Protein AF-A0AAD7RJ47-F1 (afdb_monomer)

Structure (mmCIF, N/CA/C/O backbone):
data_AF-A0AAD7RJ47-F1
#
_entry.id   AF-A0AAD7RJ47-F1
#
loop_
_atom_site.group_PDB
_atom_site.id
_atom_site.type_symbol
_atom_site.label_atom_id
_atom_site.label_alt_id
_atom_site.label_comp_id
_atom_site.label_asym_id
_atom_site.label_entity_id
_atom_site.label_seq_id
_atom_site.pdbx_PDB_ins_code
_atom_site.Cartn_x
_atom_site.Cartn_y
_atom_site.Cartn_z
_atom_site.occupancy
_atom_site.B_iso_or_equiv
_atom_site.auth_seq_id
_atom_site.auth_comp_id
_atom_site.auth_asym_id
_atom_site.auth_atom_id
_atom_site.pdbx_PDB_model_num
ATOM 1 N N . MET A 1 1 ? 15.857 -4.122 18.601 1.00 45.91 1 MET A N 1
ATOM 2 C CA . MET A 1 1 ? 14.422 -4.036 18.957 1.00 45.91 1 MET A CA 1
ATOM 3 C C . MET A 1 1 ? 14.203 -2.727 19.699 1.00 45.91 1 MET A C 1
ATOM 5 O O . MET A 1 1 ? 14.932 -2.479 20.648 1.00 45.91 1 MET A O 1
ATOM 9 N N . GLY A 1 2 ? 13.297 -1.868 19.223 1.00 63.28 2 GLY A N 1
ATOM 10 C CA . GLY A 1 2 ? 13.015 -0.571 19.852 1.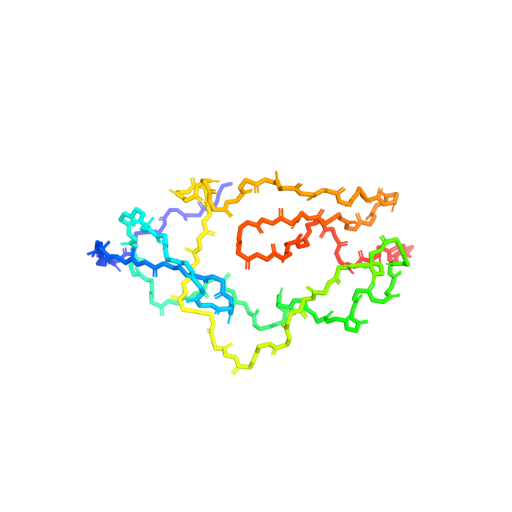00 63.28 2 GLY A CA 1
ATOM 11 C C . GLY A 1 2 ? 12.234 -0.700 21.170 1.00 63.28 2 GLY A C 1
ATOM 12 O O . GLY A 1 2 ? 11.726 -1.784 21.475 1.00 63.28 2 GLY A O 1
ATOM 13 N N . PRO A 1 3 ? 12.138 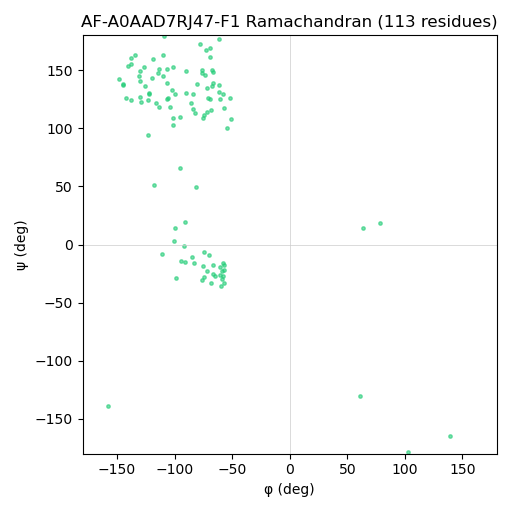0.379 21.966 1.00 68.12 3 PRO A N 1
ATOM 14 C CA . PRO A 1 3 ? 11.411 0.364 23.231 1.00 68.12 3 PRO A CA 1
ATOM 15 C C . PRO A 1 3 ? 9.925 0.045 23.016 1.00 68.12 3 PRO A C 1
ATOM 17 O O . PRO A 1 3 ? 9.284 0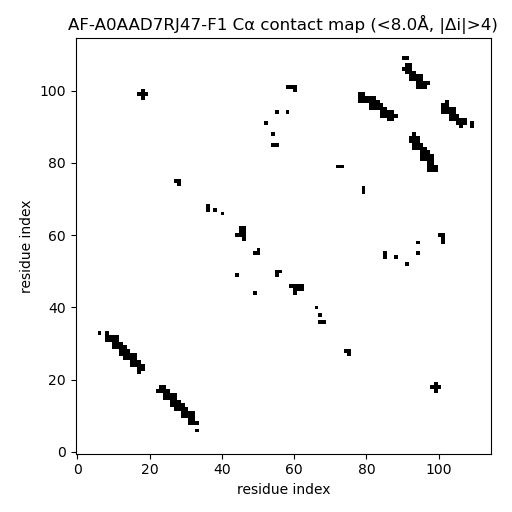.566 22.104 1.00 68.12 3 PRO A O 1
ATOM 20 N N . LYS A 1 4 ? 9.365 -0.808 23.882 1.00 75.75 4 LYS A N 1
ATOM 21 C CA . LYS A 1 4 ? 7.925 -1.086 23.915 1.00 75.75 4 LYS A CA 1
ATOM 22 C C . LYS A 1 4 ? 7.214 0.107 24.546 1.00 75.75 4 LYS A C 1
ATOM 24 O O . LYS A 1 4 ? 7.360 0.349 25.741 1.00 75.75 4 LYS A O 1
ATOM 29 N N . VAL A 1 5 ? 6.442 0.834 23.747 1.00 79.31 5 VAL A N 1
ATOM 30 C CA . VAL A 1 5 ? 5.619 1.954 24.214 1.00 79.31 5 VAL A CA 1
ATOM 31 C C . VAL A 1 5 ? 4.158 1.522 24.202 1.00 79.31 5 VAL A C 1
ATOM 33 O O . VAL A 1 5 ? 3.655 1.063 23.179 1.00 79.31 5 VAL A O 1
ATOM 36 N N . SER A 1 6 ? 3.476 1.657 25.340 1.00 82.75 6 SER A N 1
ATOM 37 C C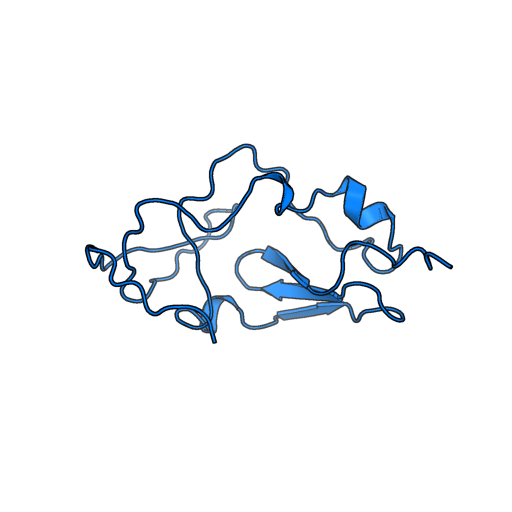A . SER A 1 6 ? 2.024 1.474 25.414 1.00 82.75 6 SER A CA 1
ATOM 38 C C . SER A 1 6 ? 1.334 2.770 25.007 1.00 82.75 6 SER A C 1
ATOM 40 O O . SER A 1 6 ? 1.668 3.839 25.521 1.00 82.75 6 SER A O 1
ATOM 42 N N . VAL A 1 7 ? 0.381 2.683 24.082 1.00 83.69 7 VAL A N 1
ATOM 43 C CA . VAL A 1 7 ? -0.365 3.842 23.588 1.00 83.69 7 VAL A CA 1
ATOM 44 C C . VAL A 1 7 ? -1.858 3.600 23.802 1.00 83.69 7 VAL A C 1
ATOM 46 O O . VAL A 1 7 ? -2.373 2.590 23.321 1.00 83.69 7 VAL A O 1
ATOM 49 N N . PRO A 1 8 ? -2.579 4.500 24.499 1.00 89.56 8 PRO A N 1
ATOM 50 C CA . PRO A 1 8 ? -4.030 4.413 24.602 1.00 89.56 8 PRO A CA 1
ATOM 51 C C . PRO A 1 8 ? -4.670 4.442 23.213 1.00 89.56 8 PRO A C 1
ATOM 53 O O . PRO A 1 8 ? -4.386 5.337 22.415 1.00 89.56 8 PRO A O 1
ATOM 56 N N . SER A 1 9 ? -5.553 3.486 22.941 1.00 93.25 9 SER A N 1
ATOM 57 C CA . SER A 1 9 ? -6.219 3.334 21.650 1.00 93.25 9 SER A CA 1
ATOM 58 C C . SER A 1 9 ? -7.681 2.941 21.842 1.00 93.25 9 SER A C 1
ATOM 60 O O . SER A 1 9 ? -8.051 2.344 22.854 1.00 93.25 9 SER A O 1
ATOM 62 N N . ARG A 1 10 ? -8.519 3.291 20.869 1.00 94.94 10 ARG A N 1
ATOM 63 C CA . ARG A 1 10 ? -9.896 2.824 20.749 1.00 94.94 10 ARG A CA 1
ATOM 64 C C . ARG A 1 10 ? -9.960 1.815 19.618 1.00 94.94 10 ARG A C 1
ATOM 66 O O . ARG A 1 10 ? -9.359 2.017 18.568 1.00 94.94 10 ARG A O 1
ATOM 73 N N . MET A 1 11 ? -10.712 0.750 19.843 1.00 95.12 11 MET A N 1
ATOM 74 C CA . MET A 1 11 ? -11.009 -0.241 18.822 1.00 95.12 11 MET A CA 1
ATOM 75 C C . MET A 1 11 ? -12.282 0.171 18.082 1.00 95.12 11 MET A C 1
ATOM 77 O O . MET A 1 11 ? -13.290 0.467 18.723 1.00 95.12 11 MET A O 1
ATOM 81 N N . LEU A 1 12 ? -12.236 0.175 16.753 1.00 95.31 12 LEU A N 1
ATOM 82 C CA . LEU A 1 12 ? -13.382 0.422 15.880 1.00 95.31 12 LEU A CA 1
ATOM 83 C C . LEU A 1 12 ? -13.691 -0.847 15.079 1.00 95.31 12 LEU A C 1
ATOM 85 O O . LEU A 1 12 ? -12.793 -1.620 14.739 1.00 95.31 12 LEU A O 1
ATOM 89 N N . SER A 1 13 ? -14.968 -1.062 14.784 1.00 95.56 13 SER A N 1
ATOM 90 C CA . SER A 1 13 ? -15.471 -2.210 14.025 1.00 95.56 13 SER A CA 1
ATOM 91 C C . SER A 1 13 ? -16.533 -1.764 13.028 1.00 95.56 13 SER A C 1
ATOM 93 O O . SER A 1 13 ? -17.196 -0.757 13.265 1.00 95.56 13 SER A O 1
ATOM 95 N N . GLY A 1 14 ? -16.725 -2.540 11.959 1.00 95.50 14 GLY A N 1
ATOM 96 C CA . GLY A 1 14 ? -17.723 -2.242 10.926 1.00 95.50 14 GLY A CA 1
ATOM 97 C C . GLY A 1 14 ? -17.284 -1.166 9.933 1.00 95.50 14 GLY A C 1
ATOM 98 O O . GLY A 1 14 ? -18.131 -0.575 9.278 1.00 95.50 14 GLY A O 1
ATOM 99 N N . LEU A 1 15 ? -15.978 -0.890 9.839 1.00 95.75 15 LEU A N 1
ATOM 100 C CA . LEU A 1 15 ? -15.449 -0.051 8.769 1.00 95.75 15 LEU A CA 1
ATOM 101 C C . LEU A 1 15 ? -15.388 -0.836 7.465 1.00 95.75 15 LEU A C 1
ATOM 103 O O . LEU A 1 15 ? -15.093 -2.032 7.461 1.00 95.75 15 LEU A O 1
ATOM 107 N N . GLU A 1 16 ? -15.587 -0.122 6.369 1.00 95.69 16 GLU A N 1
ATOM 108 C CA . GLU A 1 16 ? -15.445 -0.636 5.018 1.00 95.69 16 GLU A CA 1
ATOM 109 C C . GLU A 1 16 ? -14.500 0.263 4.223 1.00 95.69 16 GLU A C 1
ATOM 111 O O . GLU A 1 16 ? -14.367 1.455 4.505 1.00 95.69 16 GLU A O 1
ATOM 116 N N . ILE A 1 17 ? -13.836 -0.315 3.229 1.00 95.12 17 ILE A N 1
ATOM 117 C CA . ILE A 1 17 ? -12.928 0.395 2.329 1.00 95.12 17 ILE A CA 1
ATOM 118 C C . ILE A 1 17 ? -13.263 0.074 0.877 1.00 95.12 17 ILE A C 1
ATOM 120 O O . ILE A 1 17 ? -13.726 -1.022 0.567 1.00 95.12 17 ILE A O 1
ATOM 124 N N . SER A 1 18 ? -13.014 1.021 -0.019 1.00 95.06 18 SER A N 1
ATOM 125 C CA . SER A 1 18 ? -13.135 0.846 -1.464 1.00 95.06 18 SER A CA 1
ATOM 126 C C . SER A 1 18 ? -11.920 1.436 -2.178 1.00 95.06 18 SER A C 1
ATOM 128 O O . SER A 1 18 ? -11.155 2.211 -1.600 1.00 95.06 18 SER A O 1
ATOM 130 N N . SER A 1 19 ? -11.724 1.053 -3.442 1.00 92.50 19 SER A N 1
ATOM 131 C CA . SER A 1 19 ? -10.794 1.766 -4.323 1.00 92.50 19 SER A CA 1
ATOM 132 C C . SER A 1 19 ? -11.343 3.155 -4.659 1.00 92.50 19 SER A C 1
ATOM 134 O O . SER A 1 19 ? -12.529 3.425 -4.466 1.00 92.50 19 SER A O 1
ATOM 136 N N . LEU A 1 20 ? -10.526 4.017 -5.270 1.00 90.81 20 LEU A N 1
ATOM 137 C CA . LEU A 1 20 ? -10.958 5.363 -5.683 1.00 90.81 20 LEU A CA 1
ATOM 138 C C . LEU A 1 20 ? -12.168 5.380 -6.632 1.00 90.81 20 LEU A C 1
ATOM 140 O O . LEU A 1 20 ? -12.817 6.408 -6.786 1.00 90.81 20 LEU A O 1
ATOM 144 N N . THR A 1 21 ? -12.489 4.252 -7.269 1.00 89.25 21 THR A N 1
ATOM 145 C CA . THR A 1 21 ? -13.675 4.139 -8.130 1.00 89.25 21 THR A CA 1
ATOM 146 C C . THR A 1 21 ? -14.988 4.036 -7.352 1.00 89.25 21 THR A C 1
ATOM 148 O O . THR A 1 21 ? -16.047 4.222 -7.947 1.00 89.25 21 THR A O 1
ATOM 151 N N . GLY A 1 22 ? -14.945 3.683 -6.060 1.00 89.00 22 GLY A N 1
ATOM 152 C CA . GLY A 1 22 ? -16.126 3.554 -5.200 1.00 89.00 22 GLY A CA 1
ATOM 153 C C . GLY A 1 22 ? -17.122 2.462 -5.612 1.00 89.00 22 GLY A C 1
ATOM 154 O O . GLY A 1 22 ? -18.252 2.462 -5.135 1.00 89.00 22 GLY A O 1
ATOM 155 N N . LYS A 1 23 ? -16.745 1.540 -6.510 1.00 91.19 23 LYS A N 1
ATOM 156 C CA . LYS A 1 23 ? -17.674 0.537 -7.067 1.00 91.19 23 LYS A CA 1
ATOM 157 C C . LYS A 1 23 ? -17.998 -0.608 -6.111 1.00 91.19 23 LYS A C 1
ATOM 159 O O . LYS A 1 23 ? -19.072 -1.192 -6.204 1.00 91.19 23 LYS A O 1
ATOM 164 N N . GLN A 1 24 ? -17.058 -0.961 -5.242 1.00 92.62 24 GLN A N 1
ATOM 165 C CA . GLN A 1 24 ? -17.190 -2.088 -4.330 1.00 92.62 24 GLN A CA 1
ATOM 166 C C . GLN A 1 24 ? -16.520 -1.766 -3.002 1.00 92.62 24 GLN A C 1
ATOM 168 O O . GLN A 1 24 ? -15.421 -1.208 -2.980 1.00 92.62 24 GLN A O 1
ATOM 173 N N . PHE A 1 25 ? -17.199 -2.139 -1.922 1.00 95.50 25 PHE A N 1
ATOM 174 C CA . PHE A 1 25 ? -16.762 -1.945 -0.549 1.00 95.50 25 PHE A CA 1
ATOM 175 C C . PHE A 1 25 ? -16.413 -3.287 0.081 1.00 95.50 25 PHE A C 1
ATOM 177 O O . PHE A 1 25 ? -17.033 -4.312 -0.208 1.00 95.50 25 PHE A O 1
ATOM 184 N N . TYR A 1 26 ? -15.401 -3.266 0.935 1.00 94.75 26 TYR A N 1
ATOM 185 C CA . TYR A 1 26 ? -14.867 -4.444 1.591 1.00 94.75 26 TYR A CA 1
ATOM 186 C C . TYR A 1 26 ? -14.768 -4.178 3.081 1.00 94.75 26 TYR A C 1
ATOM 188 O O . TYR A 1 26 ? -14.152 -3.197 3.501 1.00 94.75 26 TYR A O 1
ATOM 196 N N . GLY A 1 27 ? -15.360 -5.068 3.872 1.00 95.19 27 GLY A N 1
ATOM 197 C CA . GLY A 1 27 ? -15.282 -5.002 5.323 1.00 95.19 27 GLY A CA 1
ATOM 198 C C . GLY A 1 27 ? -13.842 -5.125 5.805 1.00 95.19 27 GLY A C 1
ATOM 199 O O . GLY A 1 27 ? -13.108 -6.029 5.401 1.00 95.19 27 GLY A O 1
ATOM 200 N N . LEU A 1 28 ? -13.450 -4.220 6.693 1.00 95.94 28 LEU A N 1
ATOM 201 C CA . LEU A 1 28 ? -12.182 -4.291 7.397 1.00 95.94 28 LEU A CA 1
ATOM 202 C C . LEU A 1 28 ? -12.342 -5.077 8.704 1.00 95.94 28 LEU A C 1
ATOM 204 O O . LEU A 1 28 ? -13.397 -5.030 9.349 1.00 95.94 28 LEU A O 1
ATOM 208 N N . PRO A 1 29 ? -11.283 -5.772 9.152 1.00 94.19 29 PRO A N 1
ATOM 209 C CA . PRO A 1 29 ? -11.230 -6.279 10.517 1.00 94.19 29 PRO A CA 1
ATOM 210 C C . PRO A 1 29 ? -11.287 -5.119 11.525 1.00 94.19 29 PRO A C 1
ATOM 212 O O . PRO A 1 29 ? -11.251 -3.940 11.173 1.00 94.19 29 PRO A O 1
ATOM 215 N N . LYS A 1 30 ? -11.307 -5.454 12.817 1.00 94.56 30 LYS A N 1
ATOM 216 C CA . LYS A 1 30 ? -11.162 -4.466 13.894 1.00 94.56 30 LYS A CA 1
ATOM 217 C C . LYS A 1 30 ? -9.918 -3.602 13.658 1.00 94.56 30 LYS A C 1
ATOM 219 O O . LYS A 1 30 ? -8.816 -4.135 13.508 1.00 94.56 30 LYS A O 1
ATOM 224 N N . VAL A 1 31 ? -10.100 -2.285 13.657 1.00 94.19 31 VAL A N 1
ATOM 225 C CA . VAL A 1 31 ? -9.010 -1.308 13.541 1.00 94.19 31 VAL A CA 1
ATOM 226 C C . VAL A 1 31 ? -8.817 -0.568 14.859 1.00 94.19 31 VAL A C 1
ATOM 228 O O . VAL A 1 31 ? -9.688 -0.577 15.729 1.00 94.19 31 VAL A O 1
ATOM 231 N N . TYR A 1 32 ? -7.670 0.086 15.002 1.00 93.75 32 TYR A N 1
ATOM 232 C CA . TYR A 1 32 ? -7.273 0.769 16.225 1.00 93.75 32 TYR A CA 1
ATOM 233 C C . TYR A 1 32 ? -6.911 2.219 15.928 1.00 93.75 32 TYR A C 1
ATOM 235 O O . TYR A 1 32 ? -6.204 2.504 14.964 1.00 93.75 32 TYR A O 1
ATOM 243 N N . THR A 1 33 ? -7.372 3.143 16.767 1.00 93.75 33 THR A N 1
ATOM 244 C CA . THR A 1 33 ? -7.026 4.561 16.627 1.00 93.75 33 THR A CA 1
ATOM 245 C C . THR A 1 33 ? -5.587 4.814 17.060 1.00 93.75 33 THR A C 1
ATOM 247 O O . THR A 1 33 ? -5.132 4.250 18.060 1.00 93.75 33 THR A O 1
ATOM 250 N N . GLN A 1 34 ? -4.913 5.749 16.400 1.00 90.69 34 GLN A N 1
ATOM 251 C CA . GLN A 1 34 ? -3.583 6.213 16.776 1.00 90.69 34 GLN A CA 1
ATOM 252 C C . GLN A 1 34 ? -3.562 7.747 16.825 1.00 90.69 34 GLN A C 1
ATOM 254 O O . GLN A 1 34 ? -4.176 8.396 15.985 1.00 90.69 34 GLN A O 1
ATOM 259 N N . LYS A 1 35 ? -2.863 8.338 17.807 1.00 89.38 35 LYS A N 1
ATOM 260 C CA . LYS A 1 35 ? -2.790 9.809 17.953 1.00 89.38 35 LYS A CA 1
ATOM 261 C C . LYS A 1 35 ? -2.002 10.483 16.830 1.00 89.38 35 LYS A C 1
ATOM 263 O O . LYS A 1 35 ? -2.276 11.629 16.501 1.00 89.38 35 LYS A O 1
ATOM 268 N N . ARG A 1 36 ? -0.974 9.807 16.314 1.00 87.62 36 ARG A N 1
ATOM 269 C CA . ARG A 1 36 ? -0.117 10.283 15.224 1.00 87.62 36 ARG A CA 1
ATOM 270 C C . ARG A 1 36 ? 0.147 9.148 14.255 1.00 87.62 36 ARG A C 1
ATOM 272 O O . ARG A 1 36 ? 0.647 8.105 14.675 1.00 87.62 36 ARG A O 1
ATOM 279 N N . MET A 1 37 ? -0.172 9.358 12.986 1.00 89.38 37 MET A N 1
ATOM 280 C CA . MET A 1 37 ? 0.101 8.360 11.962 1.00 89.38 37 MET A CA 1
ATOM 281 C C . MET A 1 37 ? 1.607 8.295 11.678 1.00 89.38 37 MET A C 1
ATOM 283 O O . MET A 1 37 ? 2.248 9.340 11.576 1.00 89.38 37 MET A O 1
ATOM 287 N N . PRO A 1 38 ? 2.193 7.091 11.583 1.00 85.88 38 PRO A N 1
ATOM 288 C CA . PRO A 1 38 ? 3.615 6.898 11.311 1.00 85.88 38 PRO A CA 1
ATOM 289 C C . PRO A 1 38 ? 3.918 7.020 9.807 1.00 85.88 38 PRO A C 1
ATOM 291 O O . PRO A 1 38 ? 4.528 6.130 9.223 1.00 85.88 38 PRO A O 1
ATOM 294 N N . VAL A 1 39 ? 3.436 8.083 9.167 1.00 85.12 39 VAL A N 1
ATOM 295 C CA . VAL A 1 39 ? 3.608 8.329 7.732 1.00 85.12 39 VAL A CA 1
ATOM 296 C C . VAL A 1 39 ? 3.771 9.819 7.487 1.00 85.12 39 VAL A C 1
ATOM 298 O O . VAL A 1 39 ? 3.070 10.642 8.077 1.00 85.12 39 VAL A O 1
ATOM 301 N N . GLU A 1 40 ? 4.703 10.160 6.612 1.00 83.00 40 GLU A N 1
ATOM 302 C CA . GLU A 1 40 ? 4.913 11.517 6.131 1.00 83.00 40 GLU A CA 1
ATOM 303 C C . GLU A 1 40 ? 4.414 11.630 4.690 1.00 83.00 40 GLU A C 1
ATOM 305 O O . GLU A 1 40 ? 4.476 10.675 3.917 1.00 83.00 40 GLU A O 1
ATOM 310 N N . LYS A 1 41 ? 3.972 12.823 4.278 1.00 79.19 41 LYS A N 1
ATOM 311 C CA . LYS A 1 41 ? 3.545 13.062 2.886 1.00 79.19 41 LYS A CA 1
ATOM 312 C C . LYS A 1 41 ? 4.649 12.781 1.870 1.00 79.19 41 LYS A C 1
ATOM 314 O O . LYS A 1 41 ? 4.360 12.359 0.760 1.00 79.19 41 LYS A O 1
ATOM 319 N N . ASN A 1 42 ? 5.907 12.957 2.270 1.00 78.25 42 ASN A N 1
ATOM 320 C CA . ASN A 1 42 ? 7.071 12.640 1.444 1.00 78.25 42 ASN A CA 1
ATOM 321 C C . ASN A 1 42 ? 7.281 11.127 1.253 1.00 78.25 42 ASN A C 1
ATOM 323 O O . ASN A 1 42 ? 8.124 10.733 0.456 1.00 78.25 42 ASN A O 1
ATOM 327 N N . ASN A 1 43 ? 6.548 10.272 1.976 1.00 78.62 43 ASN A N 1
ATOM 328 C CA . ASN A 1 43 ? 6.534 8.830 1.731 1.00 78.62 43 ASN A CA 1
ATOM 329 C C . ASN A 1 43 ? 5.531 8.432 0.636 1.00 78.62 43 ASN A C 1
ATOM 331 O O . ASN A 1 43 ? 5.543 7.280 0.206 1.00 78.62 43 ASN A O 1
ATOM 335 N N . ILE A 1 44 ? 4.657 9.348 0.204 1.00 83.94 44 ILE A N 1
ATOM 336 C CA . ILE A 1 44 ? 3.675 9.090 -0.849 1.00 83.94 44 ILE A CA 1
ATOM 337 C C . ILE A 1 44 ? 4.353 9.309 -2.198 1.00 83.94 44 ILE A C 1
ATOM 339 O O . ILE A 1 44 ? 4.765 10.421 -2.525 1.00 83.94 44 ILE A O 1
ATOM 343 N N . ILE A 1 45 ? 4.445 8.230 -2.969 1.00 85.12 45 ILE A N 1
ATOM 344 C CA . ILE A 1 45 ? 5.056 8.220 -4.297 1.00 85.12 45 ILE A CA 1
ATOM 345 C C . ILE A 1 45 ? 4.205 9.035 -5.258 1.00 85.12 45 ILE A C 1
ATOM 347 O O . ILE A 1 45 ? 2.979 8.884 -5.288 1.00 85.12 45 ILE A O 1
ATOM 351 N N . LYS A 1 46 ? 4.864 9.853 -6.074 1.00 85.69 46 LYS A N 1
ATOM 352 C CA . LYS A 1 46 ? 4.216 10.567 -7.176 1.00 85.69 46 LYS A CA 1
ATOM 353 C C . LYS A 1 46 ? 4.484 9.883 -8.509 1.00 85.69 46 LYS A C 1
ATOM 355 O O . LYS A 1 46 ? 5.519 9.248 -8.700 1.00 85.69 46 LYS A O 1
ATOM 360 N N . GLU A 1 47 ? 3.568 10.054 -9.453 1.00 85.12 47 GLU A N 1
ATOM 361 C CA . GLU A 1 47 ? 3.678 9.464 -10.790 1.00 85.12 47 GLU A CA 1
ATOM 362 C C . GLU A 1 47 ? 4.946 9.938 -11.520 1.00 85.12 47 GLU A C 1
ATOM 364 O O . GLU A 1 47 ? 5.632 9.140 -12.156 1.00 85.12 47 GLU A O 1
ATOM 369 N N . GLU A 1 48 ? 5.361 11.195 -11.326 1.00 86.50 48 GLU A N 1
ATOM 370 C CA . GLU A 1 48 ? 6.593 11.715 -11.937 1.00 86.50 48 GLU A CA 1
ATOM 371 C C . GLU A 1 48 ? 7.860 11.039 -11.385 1.00 86.50 48 GLU A C 1
ATOM 373 O O . GLU A 1 48 ? 8.887 10.977 -12.062 1.00 86.50 48 GLU A O 1
ATOM 378 N N . GLU A 1 49 ? 7.813 10.513 -10.157 1.00 85.50 49 GLU A N 1
ATOM 379 C CA . GLU A 1 49 ? 8.936 9.785 -9.563 1.00 85.50 49 GLU A CA 1
ATOM 380 C C . GLU A 1 49 ? 9.087 8.388 -10.167 1.00 85.50 49 GLU A C 1
ATOM 382 O O . GLU A 1 49 ? 10.212 7.886 -10.237 1.00 85.50 49 GLU A O 1
ATOM 387 N N . LEU A 1 50 ? 7.987 7.794 -10.647 1.00 89.12 50 LEU A N 1
ATOM 388 C CA . LEU A 1 50 ? 7.985 6.491 -11.314 1.00 89.12 50 LEU A CA 1
ATOM 389 C C . LEU A 1 50 ? 8.611 6.536 -12.709 1.00 89.12 50 LEU A C 1
ATOM 391 O O . LEU A 1 50 ? 9.159 5.528 -13.154 1.00 89.12 50 LEU A O 1
ATOM 395 N N . ALA A 1 51 ? 8.643 7.708 -13.350 1.00 88.12 51 ALA A N 1
ATOM 396 C CA . ALA A 1 51 ? 9.247 7.904 -14.671 1.00 88.12 51 ALA A CA 1
ATOM 397 C C . ALA A 1 51 ? 10.741 7.515 -14.736 1.00 88.12 51 ALA A C 1
ATOM 399 O O . ALA A 1 51 ? 11.294 7.310 -15.816 1.00 88.12 51 ALA A O 1
ATOM 400 N N . LYS A 1 52 ? 11.407 7.369 -13.580 1.00 90.25 52 LYS A N 1
ATOM 401 C CA . LYS A 1 52 ? 12.786 6.862 -13.464 1.00 90.25 52 LYS A CA 1
ATOM 402 C C . LYS A 1 52 ? 12.930 5.390 -13.868 1.00 90.25 52 LYS A C 1
ATOM 404 O O . LYS A 1 52 ? 14.050 4.945 -14.120 1.00 90.25 52 LYS A O 1
ATOM 409 N N . TRP A 1 53 ? 11.833 4.635 -13.916 1.00 92.62 53 TRP A N 1
ATOM 410 C CA . TRP A 1 53 ? 11.828 3.205 -14.215 1.00 92.62 53 TRP A CA 1
ATOM 411 C C . TRP A 1 53 ? 10.927 2.907 -15.419 1.00 92.62 53 TRP A C 1
ATOM 413 O O . TRP A 1 53 ? 9.735 2.668 -15.245 1.00 92.62 53 TRP A O 1
ATOM 423 N N . PRO A 1 54 ? 11.486 2.840 -16.643 1.00 92.62 54 PRO A N 1
ATOM 424 C CA . PRO A 1 54 ? 10.702 2.627 -17.865 1.00 92.62 54 PRO A CA 1
ATOM 425 C C . PRO A 1 54 ? 9.881 1.330 -17.891 1.00 92.62 54 PRO A C 1
ATOM 427 O O . PRO A 1 54 ? 8.896 1.236 -18.607 1.00 92.62 54 PRO A O 1
ATOM 430 N N . TYR A 1 55 ? 10.264 0.316 -17.110 1.00 94.50 55 TYR A N 1
ATOM 431 C CA . TYR A 1 55 ? 9.499 -0.931 -16.998 1.00 94.50 55 TYR A CA 1
ATOM 432 C C . TYR A 1 55 ? 8.213 -0.786 -16.164 1.00 94.50 55 TYR A C 1
ATOM 434 O O . TYR A 1 55 ? 7.420 -1.721 -16.119 1.00 94.50 55 TYR A O 1
ATOM 442 N N . LEU A 1 56 ? 7.989 0.369 -15.526 1.00 94.62 56 LEU A N 1
ATOM 443 C CA . LEU A 1 56 ? 6.767 0.706 -14.790 1.00 94.62 56 LEU A CA 1
ATOM 444 C C . LEU A 1 56 ? 5.802 1.598 -15.595 1.00 94.62 56 LEU A C 1
ATOM 446 O O . LEU A 1 56 ? 4.863 2.127 -15.017 1.00 94.62 56 LEU A O 1
ATOM 450 N N . ASP A 1 57 ? 5.980 1.743 -16.913 1.00 89.69 57 ASP A N 1
ATOM 451 C CA . ASP A 1 57 ? 5.174 2.630 -17.783 1.00 89.69 57 ASP A CA 1
ATOM 452 C C . ASP A 1 57 ? 3.650 2.347 -17.756 1.00 89.69 57 ASP A C 1
ATOM 454 O O . ASP A 1 57 ? 2.836 3.221 -18.028 1.00 89.69 57 ASP A O 1
ATOM 458 N N . GLY A 1 58 ? 3.229 1.140 -17.359 1.00 88.75 58 GLY A N 1
ATOM 459 C CA . GLY A 1 58 ? 1.812 0.776 -17.179 1.00 88.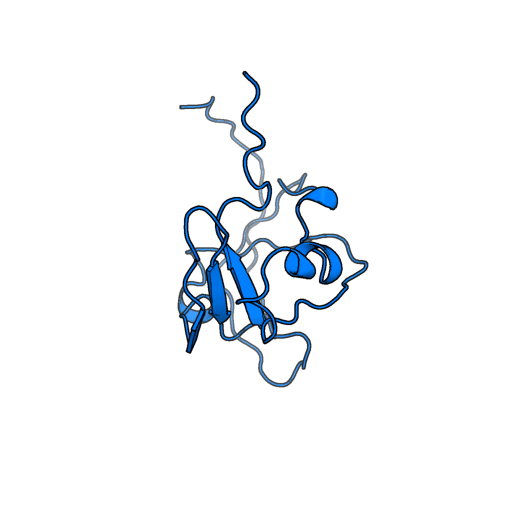75 58 GLY A CA 1
ATOM 460 C C . GLY A 1 58 ? 1.250 0.992 -15.766 1.00 88.75 58 GLY A C 1
ATOM 461 O O . GLY A 1 58 ? 0.078 0.697 -15.515 1.00 88.75 58 GLY A O 1
ATOM 462 N N . VAL A 1 59 ? 2.072 1.456 -14.824 1.00 93.81 59 VAL A N 1
ATOM 463 C CA . VAL A 1 59 ? 1.722 1.573 -13.405 1.00 93.81 59 VAL A CA 1
ATOM 464 C C . VAL A 1 59 ? 1.372 3.022 -13.084 1.00 93.81 59 VAL A C 1
ATOM 466 O O . VAL A 1 59 ? 2.250 3.857 -12.902 1.00 93.81 59 VAL A O 1
ATOM 469 N N . SER A 1 60 ? 0.074 3.309 -12.971 1.00 89.88 60 SER A N 1
ATOM 470 C CA . SER A 1 60 ? -0.413 4.642 -12.599 1.00 89.88 60 SER A CA 1
ATOM 471 C C . SER A 1 60 ? -0.783 4.702 -11.120 1.00 89.88 60 SER A C 1
ATOM 473 O O . SER A 1 60 ? -1.532 3.859 -10.608 1.00 89.88 60 SER A O 1
ATOM 475 N N . VAL A 1 61 ? -0.256 5.715 -10.433 1.00 89.50 61 VAL A N 1
ATOM 476 C CA . VAL A 1 61 ? -0.538 6.000 -9.024 1.00 89.50 61 VAL A CA 1
ATOM 477 C C . VAL A 1 61 ? -1.243 7.355 -8.948 1.00 89.50 61 VAL A C 1
ATOM 479 O O . VAL A 1 61 ? -0.685 8.356 -9.394 1.00 89.50 61 VAL A O 1
ATOM 482 N N . PRO A 1 62 ? -2.463 7.419 -8.392 1.00 88.31 62 PRO A N 1
ATOM 483 C CA . PRO A 1 62 ? -3.251 8.644 -8.376 1.00 88.31 62 PRO A CA 1
ATOM 484 C C . PRO A 1 62 ? -2.599 9.724 -7.506 1.00 88.31 62 PRO A C 1
ATOM 486 O O . PRO A 1 62 ? -2.166 9.461 -6.383 1.00 88.31 62 PRO A O 1
ATOM 489 N N . HIS A 1 63 ? -2.615 10.971 -7.981 1.00 86.12 63 HIS A N 1
ATOM 490 C CA . HIS A 1 63 ? -2.244 12.119 -7.159 1.00 86.12 63 HIS A CA 1
ATOM 491 C C . HIS A 1 63 ? -3.372 12.449 -6.170 1.00 86.12 63 HIS A C 1
ATOM 493 O O . HIS A 1 63 ? -4.426 12.952 -6.561 1.00 86.12 63 HIS A O 1
ATOM 499 N N . ILE A 1 64 ? -3.152 12.176 -4.882 1.00 85.44 64 ILE A N 1
ATOM 500 C CA . ILE A 1 64 ? -4.130 12.422 -3.814 1.00 85.44 64 ILE A CA 1
ATOM 501 C C . ILE A 1 64 ? -3.604 13.516 -2.881 1.00 85.44 64 ILE A C 1
ATOM 503 O O . ILE A 1 64 ? -2.585 13.348 -2.215 1.00 85.44 64 ILE A O 1
ATOM 507 N N . GLN A 1 65 ? -4.332 14.630 -2.789 1.00 85.06 65 GLN A N 1
ATOM 508 C CA . GLN A 1 65 ? -4.047 15.723 -1.851 1.00 85.06 65 GLN A CA 1
ATOM 509 C C . GLN A 1 65 ? -4.875 15.570 -0.568 1.00 85.06 65 GLN A C 1
ATOM 511 O O . GLN A 1 65 ? -5.756 16.377 -0.283 1.00 85.06 65 GLN A O 1
ATOM 516 N N . ALA A 1 66 ? -4.606 14.513 0.199 1.00 86.44 66 ALA A N 1
ATOM 517 C CA . ALA A 1 66 ? -5.278 14.230 1.468 1.00 86.44 66 ALA A CA 1
ATOM 518 C C . ALA A 1 66 ? -4.281 13.757 2.535 1.00 86.44 66 ALA A C 1
ATOM 520 O O . ALA A 1 66 ? -3.173 13.322 2.217 1.00 86.44 66 ALA A O 1
ATOM 521 N N . GLU A 1 67 ? -4.671 13.858 3.805 1.00 87.12 67 GLU A N 1
ATOM 522 C CA . GLU A 1 67 ? -3.921 13.246 4.904 1.00 87.12 67 GLU A CA 1
ATOM 523 C C . GLU A 1 67 ? -4.165 11.735 4.946 1.00 87.12 67 GLU A C 1
ATOM 525 O O . GLU A 1 67 ? -5.237 11.247 4.582 1.00 87.12 67 GLU A O 1
ATOM 530 N N . VAL A 1 68 ? -3.175 10.981 5.423 1.00 89.75 68 VAL A N 1
ATOM 531 C CA . VAL A 1 68 ? -3.345 9.544 5.659 1.00 89.75 68 VAL A CA 1
ATOM 532 C C . VAL A 1 68 ? -4.013 9.348 7.014 1.00 89.75 68 VAL A C 1
ATOM 534 O O . VAL A 1 68 ? -3.410 9.614 8.050 1.00 89.75 68 VAL A O 1
ATOM 537 N N . GLU A 1 69 ? -5.248 8.851 7.009 1.00 91.75 69 GLU A N 1
ATOM 538 C CA . GLU A 1 69 ? -6.045 8.634 8.229 1.00 91.75 69 GLU A CA 1
ATOM 539 C C . GLU A 1 69 ? -6.262 7.151 8.568 1.00 91.75 69 GLU A C 1
ATOM 541 O O . GLU A 1 69 ? -6.747 6.815 9.650 1.00 91.75 69 GLU A O 1
ATOM 546 N N . LEU A 1 70 ? -5.879 6.245 7.668 1.00 92.81 70 LEU A N 1
ATOM 547 C CA . LEU A 1 70 ? -6.024 4.807 7.851 1.00 92.81 70 LEU A CA 1
ATOM 548 C C . LEU A 1 70 ? -4.816 4.080 7.266 1.00 92.81 70 LEU A C 1
ATOM 550 O O . LEU A 1 70 ? -4.491 4.234 6.092 1.00 92.81 70 LEU A O 1
ATOM 554 N N . LEU A 1 71 ? -4.184 3.246 8.089 1.00 92.31 71 LEU A N 1
ATOM 555 C CA . LEU A 1 71 ? -3.170 2.299 7.645 1.00 92.31 71 LEU A CA 1
ATOM 556 C C . LEU A 1 71 ? -3.767 0.896 7.649 1.00 92.31 71 LEU A C 1
ATOM 558 O O . LEU A 1 71 ? -4.289 0.434 8.666 1.00 92.31 71 LEU A O 1
ATOM 562 N N . ILE A 1 72 ? -3.661 0.224 6.509 1.00 91.88 72 ILE A N 1
ATOM 563 C CA . ILE A 1 72 ? -4.022 -1.182 6.341 1.00 91.88 72 ILE A CA 1
ATOM 564 C C . ILE A 1 72 ? -2.762 -1.989 6.048 1.00 91.88 72 ILE A C 1
ATOM 566 O O . ILE A 1 72 ? -1.789 -1.474 5.500 1.00 91.88 72 ILE A O 1
ATOM 570 N N . GLY A 1 73 ? -2.770 -3.257 6.434 1.00 87.81 73 GLY A N 1
ATOM 571 C CA . GLY A 1 73 ? -1.638 -4.147 6.232 1.00 87.81 73 GLY A CA 1
ATOM 572 C C . GLY A 1 73 ? -2.087 -5.597 6.244 1.00 87.81 73 GLY A C 1
ATOM 573 O O . GLY A 1 73 ? -3.153 -5.947 5.742 1.00 87.81 73 GLY A O 1
ATOM 574 N N . THR A 1 74 ? -1.292 -6.449 6.882 1.00 86.00 74 THR A N 1
ATOM 575 C CA . THR A 1 74 ? -1.545 -7.896 6.969 1.00 86.00 74 THR A CA 1
ATOM 576 C C . THR A 1 74 ? -2.857 -8.261 7.661 1.00 86.00 74 THR A C 1
ATOM 578 O O . THR A 1 74 ? -3.360 -9.363 7.461 1.00 86.00 74 THR A O 1
ATOM 581 N N . ASN A 1 75 ? -3.444 -7.351 8.442 1.00 87.25 75 ASN A N 1
ATOM 582 C CA . ASN A 1 75 ? -4.766 -7.539 9.030 1.00 87.25 75 ASN A CA 1
ATOM 583 C C . ASN A 1 75 ? -5.884 -7.617 7.972 1.00 87.25 75 ASN A C 1
ATOM 585 O O . ASN A 1 75 ? -6.891 -8.270 8.226 1.00 87.25 75 ASN A O 1
ATOM 589 N N . ALA A 1 76 ? -5.705 -7.000 6.802 1.00 91.75 76 ALA A N 1
ATOM 590 C CA . ALA A 1 76 ? -6.640 -7.036 5.677 1.00 91.75 76 ALA A CA 1
ATOM 591 C C . ALA A 1 76 ? -5.983 -7.689 4.446 1.00 91.75 76 ALA A C 1
ATOM 593 O O . ALA A 1 76 ? -5.952 -7.118 3.356 1.00 91.75 76 ALA A O 1
ATOM 594 N N . SER A 1 77 ? -5.404 -8.880 4.633 1.00 91.06 77 SER A N 1
ATOM 595 C CA . SER A 1 77 ? -4.591 -9.573 3.620 1.00 91.06 77 SER A CA 1
ATOM 596 C C . SER A 1 77 ? -5.316 -9.817 2.295 1.00 91.06 77 SER A C 1
ATOM 598 O O . SER A 1 77 ? -4.692 -9.730 1.243 1.00 91.06 77 SER A O 1
ATOM 600 N N . ASN A 1 78 ? -6.629 -10.044 2.327 1.00 91.62 78 ASN A N 1
ATOM 601 C CA . ASN A 1 78 ? -7.465 -10.200 1.135 1.00 91.62 78 ASN A CA 1
ATOM 602 C C . ASN A 1 78 ? -7.468 -8.956 0.227 1.00 91.62 78 ASN A C 1
ATOM 604 O O . ASN A 1 78 ? -7.684 -9.077 -0.972 1.00 91.62 78 ASN A O 1
ATOM 608 N N . LEU A 1 79 ? -7.221 -7.761 0.776 1.00 93.88 79 LEU A N 1
ATOM 609 C CA . LEU A 1 79 ? -7.117 -6.519 -0.002 1.00 93.88 79 LEU A CA 1
ATOM 610 C C . LEU A 1 79 ? -5.727 -6.316 -0.607 1.00 93.88 79 LEU A C 1
ATOM 612 O O . LEU A 1 79 ? -5.560 -5.477 -1.490 1.00 93.88 79 LEU A O 1
ATOM 616 N N . LEU A 1 80 ? -4.735 -7.055 -0.108 1.00 93.25 80 LEU A N 1
ATOM 617 C CA . LEU A 1 80 ? -3.340 -6.990 -0.535 1.00 93.25 80 LEU A CA 1
ATOM 618 C C . LEU A 1 80 ? -2.968 -8.129 -1.490 1.00 93.25 80 LEU A C 1
ATOM 620 O O . LEU A 1 80 ? -1.806 -8.240 -1.875 1.00 93.25 80 LEU A O 1
ATOM 624 N N . GLU A 1 81 ? -3.932 -8.976 -1.857 1.00 94.50 81 GLU A N 1
ATOM 625 C CA . GLU A 1 81 ? -3.715 -10.072 -2.793 1.00 94.50 81 GLU A CA 1
ATOM 626 C C . GLU A 1 81 ? -3.247 -9.531 -4.161 1.00 94.50 81 GLU A C 1
ATOM 628 O O . GLU A 1 81 ? -3.920 -8.669 -4.740 1.00 94.50 81 GLU A O 1
ATOM 633 N N . PRO A 1 82 ? -2.103 -10.009 -4.689 1.00 96.25 82 PRO A N 1
ATOM 634 C CA . PRO A 1 82 ? -1.606 -9.602 -5.997 1.00 96.25 82 PRO A CA 1
ATOM 635 C C . PRO A 1 82 ? -2.490 -10.130 -7.128 1.00 96.25 82 PRO A C 1
ATOM 637 O O . PRO A 1 82 ? -2.689 -11.335 -7.260 1.00 96.25 82 PRO A O 1
ATOM 640 N N . TRP A 1 83 ? -2.974 -9.235 -7.983 1.00 95.81 83 TRP A N 1
ATOM 641 C CA . TRP A 1 83 ? -3.666 -9.575 -9.234 1.00 95.81 83 TRP A CA 1
ATOM 642 C C . TRP A 1 83 ? -2.734 -9.481 -10.438 1.00 95.81 83 TRP A C 1
ATOM 644 O O . TRP A 1 83 ? -2.910 -10.178 -11.433 1.00 95.81 83 TRP A O 1
ATOM 654 N N . GLU A 1 84 ? -1.736 -8.610 -10.34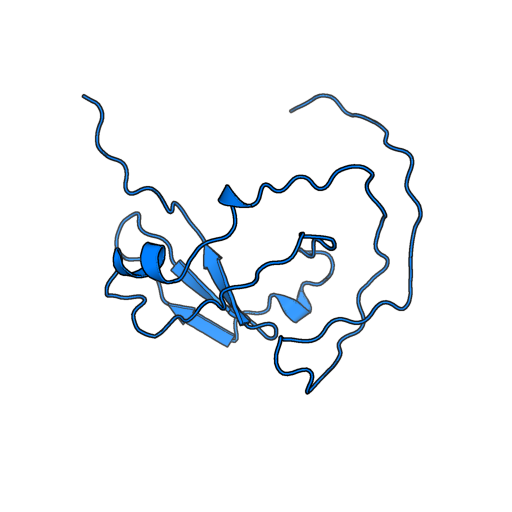0 1.00 97.06 84 GLU A N 1
ATOM 655 C CA . GLU A 1 84 ? -0.727 -8.382 -11.361 1.00 97.06 84 GLU A CA 1
ATOM 656 C C . GLU A 1 84 ? 0.579 -7.999 -10.669 1.00 97.06 84 GLU A C 1
ATOM 658 O O . GLU A 1 84 ? 0.562 -7.290 -9.658 1.00 97.06 84 GLU A O 1
ATOM 663 N N . VAL A 1 85 ? 1.704 -8.474 -11.198 1.00 97.19 85 VAL A N 1
ATOM 664 C CA . VAL A 1 85 ? 3.034 -8.169 -10.667 1.00 97.19 85 VAL A CA 1
ATOM 665 C C . VAL A 1 85 ? 3.922 -7.693 -11.805 1.00 97.19 85 VAL A C 1
ATOM 667 O O . VAL A 1 85 ? 4.137 -8.418 -12.776 1.00 97.19 85 VAL A O 1
ATOM 670 N N . VAL A 1 86 ? 4.473 -6.491 -11.653 1.00 97.25 86 VAL A N 1
ATOM 671 C CA . VAL A 1 86 ? 5.543 -5.971 -12.505 1.00 97.25 86 VAL A CA 1
ATOM 672 C C . VAL A 1 86 ? 6.848 -6.133 -11.740 1.00 97.25 86 VAL A C 1
ATOM 674 O O . VAL A 1 86 ? 7.067 -5.463 -10.730 1.00 97.25 86 VAL A O 1
ATOM 677 N N . ASN A 1 87 ? 7.689 -7.064 -12.190 1.00 96.19 87 ASN A N 1
ATOM 678 C CA . ASN A 1 87 ? 8.942 -7.397 -11.515 1.00 96.19 87 ASN A CA 1
ATOM 679 C C . ASN A 1 87 ? 9.934 -6.230 -11.560 1.00 96.19 87 ASN A C 1
ATOM 681 O O . ASN A 1 87 ? 9.980 -5.472 -12.529 1.00 96.19 87 ASN A O 1
ATOM 685 N N . SER A 1 88 ? 10.765 -6.120 -10.525 1.00 95.25 88 SER A N 1
ATOM 686 C CA . SER A 1 88 ? 11.844 -5.140 -10.504 1.00 95.25 88 SER A CA 1
ATOM 687 C C . SER A 1 88 ? 12.917 -5.468 -11.538 1.00 95.25 88 SER A C 1
ATOM 689 O O . SER A 1 88 ? 13.196 -6.630 -11.844 1.00 95.25 88 SER A O 1
ATOM 691 N N . HIS A 1 89 ? 13.570 -4.426 -12.050 1.00 93.69 89 HIS A N 1
ATOM 692 C CA . HIS A 1 89 ? 14.799 -4.568 -12.826 1.00 93.69 89 HIS A CA 1
ATOM 693 C C . HIS A 1 89 ? 15.994 -4.160 -11.953 1.00 93.69 89 HIS A C 1
ATOM 695 O O . HIS A 1 89 ? 16.090 -3.017 -11.498 1.00 93.69 89 HIS A O 1
ATOM 701 N N . GLY A 1 90 ? 16.915 -5.099 -11.711 1.00 89.19 90 GLY A N 1
ATOM 702 C CA . GLY A 1 90 ? 18.057 -4.892 -10.816 1.00 89.19 90 GLY A CA 1
ATOM 703 C C . GLY A 1 90 ? 17.611 -4.575 -9.385 1.00 89.19 90 GLY A C 1
ATOM 704 O O . GLY A 1 90 ? 16.756 -5.258 -8.831 1.00 89.19 90 GLY A O 1
ATOM 705 N N . ASN A 1 91 ? 18.167 -3.511 -8.805 1.00 87.12 91 ASN A N 1
ATOM 706 C CA . ASN A 1 91 ? 17.813 -3.036 -7.462 1.00 87.12 91 ASN A CA 1
ATOM 707 C C . ASN A 1 91 ? 16.676 -1.999 -7.474 1.00 87.12 91 ASN A C 1
ATOM 709 O O . ASN A 1 91 ? 16.571 -1.212 -6.541 1.00 87.12 91 ASN A O 1
ATOM 713 N N . GLY A 1 92 ? 15.883 -1.929 -8.547 1.00 91.25 92 GLY A N 1
ATOM 714 C CA . GLY A 1 92 ? 14.739 -1.022 -8.633 1.00 91.25 92 GLY A CA 1
ATOM 715 C C . GLY A 1 92 ? 13.507 -1.523 -7.867 1.00 91.25 92 GLY A C 1
ATOM 716 O O . GLY A 1 92 ? 13.495 -2.654 -7.372 1.00 91.25 92 GLY A O 1
ATOM 717 N N . PRO A 1 93 ? 12.458 -0.694 -7.766 1.00 95.12 93 PRO A N 1
ATOM 718 C CA . PRO A 1 93 ? 11.190 -1.106 -7.193 1.00 95.12 93 PRO A CA 1
ATOM 719 C C . PRO A 1 93 ? 10.454 -2.108 -8.093 1.00 95.12 93 PRO A C 1
ATOM 721 O O . PRO A 1 93 ? 10.709 -2.219 -9.288 1.00 95.12 93 PRO A O 1
ATOM 724 N N . TYR A 1 94 ? 9.504 -2.828 -7.514 1.00 95.75 94 TYR A N 1
ATOM 725 C CA . TYR A 1 94 ? 8.517 -3.634 -8.226 1.00 95.75 94 TYR A CA 1
ATOM 726 C C . TYR A 1 94 ? 7.117 -3.109 -7.904 1.00 95.75 94 TYR A C 1
ATOM 728 O O . TYR A 1 94 ? 6.915 -2.439 -6.887 1.00 95.75 94 TYR A O 1
ATOM 736 N N . ALA A 1 95 ? 6.140 -3.414 -8.752 1.00 96.62 95 ALA A N 1
ATOM 737 C CA . ALA A 1 95 ? 4.758 -3.000 -8.539 1.00 96.62 95 ALA A CA 1
ATOM 738 C C . ALA A 1 95 ? 3.832 -4.208 -8.424 1.00 96.62 95 ALA A C 1
ATOM 740 O O . ALA A 1 95 ? 4.003 -5.213 -9.114 1.00 96.62 95 ALA A O 1
ATOM 741 N N . ILE A 1 96 ? 2.837 -4.093 -7.552 1.00 96.88 96 ILE A N 1
ATOM 742 C CA . ILE A 1 96 ? 1.753 -5.059 -7.407 1.00 96.88 96 ILE A CA 1
ATOM 743 C C . ILE A 1 96 ? 0.439 -4.329 -7.634 1.00 96.88 96 ILE A C 1
ATOM 745 O O . ILE A 1 96 ? 0.175 -3.312 -6.991 1.00 96.88 96 ILE A O 1
ATOM 749 N N . ARG A 1 97 ? -0.413 -4.872 -8.500 1.00 96.44 97 ARG A N 1
ATOM 750 C CA . ARG A 1 97 ? -1.812 -4.464 -8.576 1.00 96.44 97 ARG A CA 1
ATOM 751 C C . ARG A 1 97 ? -2.602 -5.263 -7.564 1.00 96.44 97 ARG A C 1
ATOM 753 O O . ARG A 1 97 ? -2.624 -6.489 -7.636 1.00 96.44 97 ARG A O 1
ATOM 760 N N . THR A 1 98 ? -3.257 -4.574 -6.649 1.00 95.25 98 THR A N 1
ATOM 761 C CA . THR A 1 98 ? -4.209 -5.172 -5.723 1.00 95.25 98 THR A CA 1
ATOM 762 C C . THR A 1 98 ? -5.621 -4.737 -6.079 1.00 95.25 98 THR A C 1
ATOM 764 O O . THR A 1 98 ? -5.868 -3.937 -6.987 1.00 95.25 98 THR A O 1
ATOM 767 N N . LEU A 1 99 ? -6.560 -5.236 -5.292 1.00 93.25 99 LEU A N 1
ATOM 768 C CA . LEU A 1 99 ? -7.962 -4.871 -5.346 1.00 93.25 99 LEU A CA 1
ATOM 769 C C . LEU A 1 99 ? -8.215 -3.360 -5.131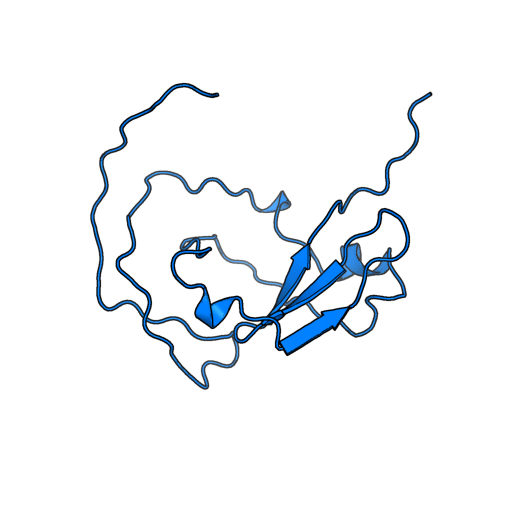 1.00 93.25 99 LEU A C 1
ATOM 771 O O . LEU A 1 99 ? -9.199 -2.820 -5.641 1.00 93.25 99 LEU A O 1
ATOM 775 N N . LEU A 1 100 ? -7.328 -2.660 -4.411 1.00 93.81 100 LEU A N 1
ATOM 776 C CA . LEU A 1 100 ? -7.456 -1.221 -4.135 1.00 93.81 100 LEU A CA 1
ATOM 777 C C . LEU A 1 100 ? -6.699 -0.326 -5.127 1.00 93.81 100 LEU A C 1
ATOM 779 O O . LEU A 1 100 ? -6.967 0.876 -5.173 1.00 93.81 100 LEU A O 1
ATOM 783 N N . GLY A 1 101 ? -5.799 -0.888 -5.935 1.00 93.69 101 GLY A N 1
ATOM 784 C CA . GLY A 1 101 ? -4.976 -0.146 -6.888 1.00 93.69 101 GLY A CA 1
ATOM 785 C C . GLY A 1 101 ? -3.537 -0.652 -6.937 1.00 93.69 101 GLY A C 1
ATOM 786 O O . GLY A 1 101 ? -3.229 -1.745 -6.469 1.00 93.69 101 GLY A O 1
ATOM 787 N N . TRP A 1 102 ? -2.652 0.145 -7.530 1.00 94.69 102 TRP A N 1
ATOM 788 C CA . TRP A 1 102 ? -1.230 -0.171 -7.615 1.00 94.69 102 TRP A CA 1
ATOM 789 C C . TRP A 1 102 ? -0.491 0.166 -6.318 1.00 94.69 102 TRP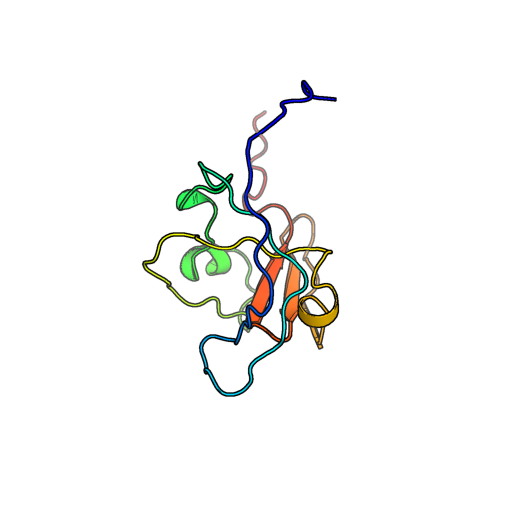 A C 1
ATOM 791 O O . TRP A 1 102 ? -0.695 1.225 -5.727 1.00 94.69 102 TRP A O 1
ATOM 801 N N . VAL A 1 103 ? 0.403 -0.729 -5.904 1.00 93.31 103 VAL A N 1
ATOM 802 C CA . VAL A 1 103 ? 1.334 -0.552 -4.786 1.00 93.31 103 VAL A CA 1
ATOM 803 C C . VAL A 1 103 ? 2.753 -0.726 -5.309 1.00 93.31 103 VAL A C 1
ATOM 805 O O . VAL A 1 103 ? 3.055 -1.716 -5.975 1.00 93.31 103 VAL A O 1
ATOM 808 N N . ILE A 1 104 ? 3.631 0.216 -4.980 1.00 94.12 104 ILE A N 1
ATOM 809 C CA . ILE A 1 104 ? 5.045 0.189 -5.360 1.00 94.12 104 ILE A CA 1
ATOM 810 C C . ILE A 1 104 ? 5.860 -0.252 -4.152 1.00 94.12 104 ILE A C 1
ATOM 812 O O . ILE A 1 104 ? 5.672 0.256 -3.047 1.00 94.12 104 ILE A O 1
ATOM 816 N N . ASN A 1 105 ? 6.770 -1.192 -4.361 1.00 92.44 105 ASN A N 1
ATOM 817 C CA . ASN A 1 105 ? 7.548 -1.814 -3.304 1.00 92.44 105 ASN A CA 1
ATOM 818 C C . ASN A 1 105 ? 9.033 -1.822 -3.665 1.00 92.44 105 ASN A C 1
ATOM 820 O O . ASN A 1 105 ? 9.399 -2.040 -4.816 1.00 92.44 105 ASN A O 1
ATOM 824 N N . GLY A 1 106 ? 9.898 -1.656 -2.667 1.00 90.50 106 GLY A N 1
ATOM 825 C CA . GLY A 1 106 ? 11.349 -1.622 -2.855 1.00 90.50 106 GLY A CA 1
ATOM 826 C C . GLY A 1 106 ? 11.932 -0.205 -2.812 1.00 90.50 106 GLY A C 1
ATOM 827 O O . GLY A 1 106 ? 11.220 0.761 -2.533 1.00 90.50 106 GLY A O 1
ATOM 828 N N . PRO A 1 107 ? 13.251 -0.071 -3.009 1.00 85.75 107 PRO A N 1
ATOM 829 C CA . PRO A 1 107 ? 13.937 1.206 -2.873 1.00 85.75 107 PRO A CA 1
ATOM 830 C C . PRO A 1 107 ? 13.566 2.157 -4.019 1.00 85.75 107 PRO A C 1
ATOM 832 O O . PRO A 1 107 ? 13.723 1.843 -5.196 1.00 85.75 107 PRO A O 1
ATOM 835 N N . LEU A 1 108 ? 13.105 3.354 -3.656 1.00 80.38 108 LEU A N 1
ATOM 836 C CA . LEU A 1 108 ? 12.752 4.425 -4.600 1.00 80.38 108 LEU A CA 1
ATOM 837 C C . LEU A 1 108 ? 13.929 5.362 -4.901 1.00 80.38 108 LEU A C 1
ATOM 839 O O . LEU A 1 108 ? 13.910 6.149 -5.847 1.00 80.38 108 LEU A O 1
ATOM 843 N N . GLN A 1 109 ? 14.973 5.294 -4.084 1.00 70.25 109 GLN A N 1
ATOM 844 C CA . GLN A 1 109 ? 16.240 5.944 -4.363 1.00 70.25 109 GLN A CA 1
ATOM 845 C C . GLN A 1 109 ? 17.126 4.898 -5.025 1.00 70.25 109 GLN A C 1
ATOM 847 O O . GLN A 1 109 ? 17.548 3.934 -4.386 1.00 70.25 109 GLN A O 1
ATOM 852 N N . GLY A 1 110 ? 17.390 5.068 -6.321 1.00 56.28 110 GLY A N 1
ATOM 853 C CA . GLY A 1 110 ? 18.533 4.399 -6.923 1.00 56.28 110 GLY A CA 1
ATOM 854 C C . GLY A 1 110 ? 19.755 4.835 -6.126 1.00 56.28 110 GLY A C 1
ATOM 855 O O . GLY A 1 110 ? 20.016 6.032 -6.045 1.00 56.28 110 GLY A O 1
ATOM 856 N N . TYR A 1 111 ? 20.442 3.896 -5.479 1.00 44.12 111 TYR A N 1
ATOM 857 C CA . TYR A 1 111 ? 21.691 4.182 -4.785 1.00 44.12 111 TYR A CA 1
ATOM 858 C C . TYR A 1 111 ? 22.626 4.924 -5.752 1.00 44.12 111 TYR A C 1
ATOM 860 O O . TYR A 1 111 ? 23.164 4.329 -6.687 1.00 44.12 111 TYR A O 1
ATOM 868 N N . SER A 1 112 ? 22.834 6.222 -5.536 1.00 42.12 112 SER A N 1
ATOM 869 C CA . SER A 1 112 ? 24.087 6.845 -5.925 1.00 42.12 112 SER A CA 1
ATOM 870 C C . SER A 1 112 ? 25.137 6.247 -5.000 1.00 42.12 112 SER A C 1
ATOM 872 O O . SER A 1 112 ? 25.049 6.412 -3.786 1.00 42.12 112 SER A O 1
ATOM 874 N N . ASN A 1 113 ? 26.090 5.506 -5.563 1.00 37.97 113 ASN A N 1
ATOM 875 C CA . ASN A 1 113 ? 27.311 5.141 -4.855 1.00 37.97 113 ASN A CA 1
ATOM 876 C C . ASN A 1 113 ? 27.961 6.431 -4.339 1.00 37.97 113 ASN A C 1
ATOM 878 O O . ASN A 1 113 ? 28.616 7.137 -5.107 1.00 37.97 113 ASN A O 1
ATOM 882 N N . GLU A 1 114 ? 27.782 6.741 -3.060 1.00 37.72 114 GLU A N 1
ATOM 883 C CA . GLU A 1 114 ? 28.728 7.595 -2.358 1.00 37.72 114 GLU A CA 1
ATOM 8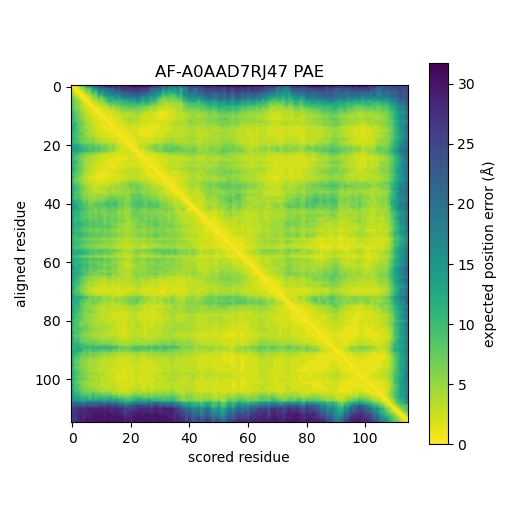84 C C . GLU A 1 114 ? 29.993 6.755 -2.152 1.00 37.72 114 GLU A C 1
ATOM 886 O O . GLU A 1 114 ? 29.962 5.684 -1.542 1.00 37.72 114 GLU A O 1
ATOM 891 N N . ARG A 1 115 ? 31.061 7.196 -2.822 1.00 37.41 115 ARG A N 1
ATOM 892 C CA . ARG A 1 115 ? 32.432 6.710 -2.660 1.00 37.41 115 ARG A CA 1
ATOM 893 C C . ARG A 1 115 ? 33.027 7.224 -1.360 1.00 37.41 115 ARG A C 1
ATOM 895 O O . ARG A 1 115 ? 32.716 8.385 -1.016 1.00 37.41 115 ARG A O 1
#

Secondary structure (DSSP, 8-state):
----------EE-S-EEE-TT-S-EEE---EE--SS-S--GGGSPPHHHHTT-GGGTT-------S-------GGGGGGS--SEEE---TTS-EEEEETTEEEEES-SS------

Organism: NCBI:txid143900

pLDDT: mean 87.25, std 12.82, range [37.41, 97.25]

Foldseek 3Di:
DDDDDDDDKDKDADDWDAAPVPPDIDGAHIDIADPDDPDDPVVDDDPVLCVVPPLCVVADDDDDPDDDRDDDDPSPVQQVDFPDKRDDDDQAWIWGQGRRGIDIDGDSDPDPPPD

Solvent-accessible surface area (backbone atoms only — not comparable to full-atom values): 7850 Å² total; per-residue (Å²): 135,80,86,89,77,89,72,92,63,51,81,46,70,84,48,66,49,56,28,94,80,65,83,56,76,42,81,45,61,77,43,70,53,70,98,67,70,98,71,57,78,88,73,58,78,52,55,79,68,49,69,82,41,74,89,46,78,86,67,72,51,81,90,73,97,70,83,83,88,77,88,83,52,80,82,44,45,84,54,64,43,73,79,43,76,45,78,48,64,85,82,42,42,28,38,34,31,30,79,58,45,66,46,81,43,73,50,86,66,75,81,72,83,80,127

Radius of gyration: 16.66 Å; Cα contacts (8 Å, |Δi|>4): 133; chains: 1; bounding box: 50×26×43 Å

Sequence (115 aa):
MGPKVSVPSRMLSGLEISSLTGKQFYGLPKVYTQKRMPVEKNNIIKEEELAKWPYLDGVSVPHIQAEVELLIGTNASNLLEPWEVVNSHGNGPYAIRTLLGWVINGPLQGYSNER

Mean predicted aligned error: 6.38 Å